Protein AF-A0A7J8SKY2-F1 (afdb_monomer_lite)

Radius of gyration: 28.36 Å; chains: 1; bounding box: 71×41×65 Å

Secondary structure (DSSP, 8-state):
-HHHHHHHHHHHHHHH-SSPPP-TTTTSPPPPP---TT-HHHHHHHHHHHTTPPPPPP-SHHHH--PPPPGGGTT-HHHHHHHHHHHHHHHHHHHHHHHHHHHHHHHHHHHHHHHHHHHHHHH-

Sequence (124 aa):
MVKEEVDRLVEEEMRKSIKKPADFLKDLPPLPSFNFQHHPMIGKEYERVRAGRPPVTLDFSSRYQVESPPMNKRNDETAWKQALQRAQRSLQHQVIRLENLELMLKYGPDVWRQSNQRLEGFLA

Structure (mmCIF, N/CA/C/O backbone):
data_AF-A0A7J8SKY2-F1
#
_entry.id   AF-A0A7J8SKY2-F1
#
loop_
_atom_site.group_PDB
_atom_site.id
_atom_site.type_symbol
_atom_site.label_atom_id
_atom_site.label_alt_id
_atom_site.label_comp_id
_atom_site.label_asym_id
_atom_site.label_entity_id
_atom_site.label_seq_id
_atom_site.pdbx_PDB_ins_code
_atom_site.Cartn_x
_atom_site.Cartn_y
_atom_site.Cartn_z
_atom_site.occupancy
_atom_site.B_iso_or_equiv
_atom_site.auth_seq_id
_atom_site.auth_comp_id
_atom_site.auth_asym_id
_atom_site.auth_atom_id
_atom_site.pdbx_PDB_model_num
ATOM 1 N N . MET A 1 1 ? -27.350 -22.052 20.702 1.00 67.12 1 MET A N 1
ATOM 2 C CA . MET A 1 1 ? -28.352 -22.572 21.653 1.00 67.12 1 MET A CA 1
ATOM 3 C C . MET A 1 1 ? -29.191 -21.474 22.309 1.00 67.12 1 MET A C 1
ATOM 5 O O . MET A 1 1 ? -30.341 -21.356 21.933 1.00 67.12 1 MET A O 1
ATOM 9 N N . VAL A 1 2 ? -28.672 -20.622 23.213 1.00 83.56 2 VAL A N 1
ATOM 10 C CA . VAL A 1 2 ? -29.520 -19.593 23.881 1.00 83.56 2 VAL A CA 1
ATOM 11 C C . VAL A 1 2 ? -30.046 -18.528 22.910 1.00 83.56 2 VAL A C 1
ATOM 13 O O . VAL A 1 2 ? -31.219 -18.187 22.958 1.00 83.56 2 VAL A O 1
ATOM 16 N N . LYS A 1 3 ? -29.200 -18.034 21.997 1.00 84.06 3 LYS A N 1
ATOM 17 C CA . LYS A 1 3 ? -29.597 -17.029 20.998 1.00 84.06 3 LYS A CA 1
ATOM 18 C C . LYS A 1 3 ? -30.719 -17.531 20.078 1.00 84.06 3 LYS A C 1
ATOM 20 O O . LYS A 1 3 ? -31.699 -16.834 19.891 1.00 84.06 3 LYS A O 1
ATOM 25 N N . GLU A 1 4 ? -30.595 -18.757 19.572 1.00 90.75 4 GLU A N 1
ATOM 26 C CA . GLU A 1 4 ? -31.596 -19.369 18.682 1.00 90.75 4 GLU A CA 1
ATOM 27 C C . GLU A 1 4 ? -32.943 -19.574 19.386 1.00 90.75 4 GLU A C 1
ATOM 29 O O . GLU A 1 4 ? -33.989 -19.343 18.790 1.00 90.75 4 GLU A O 1
ATOM 34 N N . GLU A 1 5 ? -32.926 -19.968 20.664 1.00 89.81 5 GLU A N 1
ATOM 35 C CA . GLU A 1 5 ? -34.142 -20.132 21.467 1.00 89.81 5 GLU A CA 1
ATOM 36 C C . GLU A 1 5 ? -34.841 -18.784 21.719 1.00 89.81 5 GLU A C 1
ATOM 38 O O . GLU A 1 5 ? -36.063 -18.684 21.613 1.00 89.81 5 GLU A O 1
ATOM 43 N N . VAL A 1 6 ? -34.063 -17.733 22.007 1.00 89.44 6 VAL A N 1
ATOM 44 C CA . VAL A 1 6 ? -34.568 -16.361 22.183 1.00 89.44 6 VAL A CA 1
ATOM 45 C C . VAL A 1 6 ? -35.137 -15.816 20.874 1.00 89.44 6 VAL A C 1
ATOM 47 O O . VAL A 1 6 ? -36.254 -15.302 20.876 1.00 89.44 6 VAL A O 1
ATOM 50 N N . ASP A 1 7 ? -34.425 -15.978 19.758 1.00 89.44 7 ASP A N 1
ATOM 51 C CA . ASP A 1 7 ? -34.873 -15.526 18.437 1.00 89.44 7 ASP A CA 1
ATOM 52 C C . ASP A 1 7 ? -36.193 -16.221 18.040 1.00 89.44 7 ASP A C 1
ATOM 54 O O . ASP A 1 7 ? -37.128 -15.560 17.582 1.00 89.44 7 ASP A O 1
ATOM 58 N N . ARG A 1 8 ? -36.333 -17.527 18.328 1.00 92.31 8 ARG A N 1
ATOM 59 C CA . ARG A 1 8 ? -37.578 -18.284 18.097 1.00 92.31 8 ARG A CA 1
ATOM 60 C C . ARG A 1 8 ? -38.757 -17.740 18.909 1.00 92.31 8 ARG A C 1
ATOM 62 O O . ARG A 1 8 ? -39.861 -17.607 18.382 1.00 92.31 8 ARG A O 1
ATOM 69 N N . LEU A 1 9 ? -38.546 -17.440 20.193 1.00 88.94 9 LEU A N 1
ATOM 70 C CA . LEU A 1 9 ? -39.590 -16.883 21.064 1.00 88.94 9 LEU A CA 1
ATOM 71 C C . LEU A 1 9 ? -40.016 -15.477 20.613 1.00 88.94 9 LEU A C 1
ATOM 73 O O . LEU A 1 9 ? -41.205 -15.157 20.645 1.00 88.94 9 LEU A O 1
ATOM 77 N N . VAL A 1 10 ? -39.066 -14.663 20.142 1.00 85.94 10 VAL A N 1
ATOM 78 C CA . VAL A 1 10 ? -39.33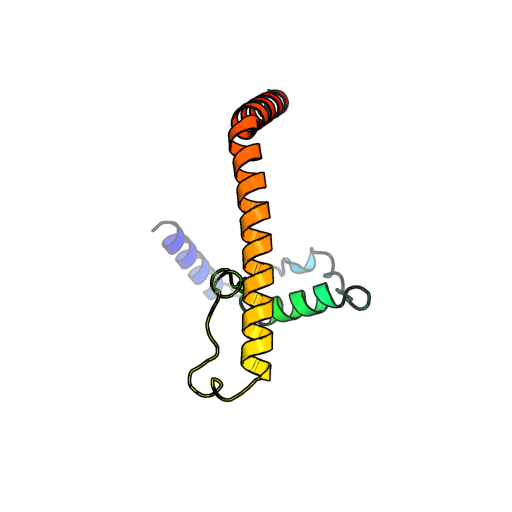9 -13.335 19.570 1.00 85.94 10 VAL A CA 1
ATOM 79 C C . VAL A 1 10 ? -40.166 -13.448 18.287 1.00 85.94 10 VAL A C 1
ATOM 81 O O . VAL A 1 10 ? -41.150 -12.723 18.142 1.00 85.94 10 VAL A O 1
ATOM 84 N N . GLU A 1 11 ? -39.835 -14.372 17.380 1.00 86.44 11 GLU A N 1
ATOM 85 C CA . GLU A 1 11 ? -40.610 -14.610 16.152 1.00 86.44 11 GLU A CA 1
ATOM 86 C C . GLU A 1 11 ? -42.044 -15.081 16.431 1.00 86.44 11 GLU A C 1
ATOM 88 O O . GLU A 1 11 ? -42.990 -14.629 15.775 1.00 86.44 11 GLU A O 1
ATOM 93 N N . GLU A 1 12 ? -42.240 -15.964 17.415 1.00 89.12 12 GLU A N 1
ATOM 94 C CA . GLU A 1 12 ? -43.579 -16.418 17.794 1.00 89.12 12 GLU A CA 1
ATOM 95 C C . GLU A 1 12 ? -44.456 -15.289 18.346 1.00 89.12 12 GLU A C 1
ATOM 97 O O . GLU A 1 12 ? -45.643 -15.232 18.006 1.00 89.12 12 GLU A O 1
ATOM 102 N N . GLU A 1 13 ? -43.890 -14.391 19.157 1.00 83.75 13 GLU A N 1
ATOM 103 C CA . GLU A 1 13 ? -44.583 -13.196 19.653 1.00 83.75 13 GLU A CA 1
ATOM 104 C C . GLU A 1 13 ? -44.869 -12.197 18.527 1.00 83.75 13 GLU A C 1
ATOM 106 O O . GLU A 1 13 ? -46.005 -11.741 18.371 1.00 83.75 13 GLU A O 1
ATOM 111 N N . MET A 1 14 ? -43.887 -11.935 17.658 1.00 80.38 14 MET A N 1
ATOM 112 C CA . MET A 1 14 ? -44.048 -11.083 16.475 1.00 80.38 14 MET A CA 1
ATOM 113 C C . MET A 1 14 ? -45.195 -11.558 15.571 1.00 80.38 14 MET A C 1
ATOM 115 O O . MET A 1 14 ? -45.957 -10.732 15.070 1.00 80.38 14 MET A O 1
ATOM 119 N N . ARG A 1 15 ? -45.364 -12.879 15.406 1.00 81.69 15 ARG A N 1
ATOM 120 C CA . ARG A 1 15 ? -46.440 -13.491 14.606 1.00 81.69 15 ARG A CA 1
ATOM 121 C C . ARG A 1 15 ? -47.821 -13.399 15.264 1.00 81.69 15 ARG A C 1
ATOM 123 O O . ARG A 1 15 ? -48.820 -13.305 14.555 1.00 81.69 15 ARG A O 1
ATOM 130 N N . LYS A 1 16 ? -47.895 -13.482 16.596 1.00 80.19 16 LYS A N 1
ATOM 131 C CA . LYS A 1 16 ? -49.161 -13.439 17.356 1.00 80.19 16 LYS A CA 1
ATOM 132 C C . LYS A 1 16 ? -49.642 -12.007 17.605 1.00 80.19 16 LYS A C 1
ATOM 134 O O . LYS A 1 16 ? -50.843 -11.781 17.757 1.00 80.19 16 LYS A O 1
ATOM 139 N N . SER A 1 17 ? -48.729 -11.040 17.654 1.00 72.50 17 SER A N 1
ATOM 140 C CA . SER A 1 17 ? -49.061 -9.649 17.947 1.00 72.50 17 SER A CA 1
ATOM 141 C C . SER A 1 17 ? -49.739 -8.945 16.758 1.00 72.50 17 SER A C 1
ATOM 143 O O . SER A 1 17 ? -49.237 -8.927 15.639 1.00 72.50 17 SER A O 1
ATOM 145 N N . ILE A 1 18 ? -50.892 -8.315 17.004 1.00 66.50 18 ILE A N 1
ATOM 146 C CA . ILE A 1 18 ? -51.595 -7.449 16.028 1.00 66.50 18 ILE A CA 1
ATOM 147 C C . ILE A 1 18 ? -50.988 -6.030 16.024 1.00 66.50 18 ILE A C 1
ATOM 149 O O . ILE A 1 18 ? -51.148 -5.253 15.080 1.00 66.50 18 ILE A O 1
ATOM 153 N N . LYS A 1 19 ? -50.270 -5.678 17.097 1.00 68.88 19 LYS A N 1
ATOM 154 C CA . LYS A 1 19 ? -49.596 -4.391 17.260 1.00 68.88 19 LYS A CA 1
ATOM 155 C C . LYS A 1 19 ? -48.271 -4.434 16.509 1.00 68.88 19 LYS A C 1
ATOM 157 O O . LYS A 1 19 ? -47.361 -5.149 16.911 1.00 68.88 19 LYS A O 1
ATOM 162 N N . LYS A 1 20 ? -48.143 -3.639 15.445 1.00 66.19 20 LYS A N 1
ATOM 163 C CA . LYS A 1 20 ? -46.833 -3.399 14.829 1.00 66.19 20 LYS A CA 1
ATOM 164 C C . LYS A 1 20 ? -45.891 -2.835 15.904 1.00 66.19 20 LYS A C 1
ATOM 166 O O . LYS A 1 20 ? -46.337 -1.953 16.646 1.00 66.19 20 LYS A O 1
ATOM 171 N N . PRO A 1 21 ? -44.637 -3.318 16.004 1.00 67.56 21 PRO A N 1
ATOM 172 C CA . PRO A 1 21 ? -43.643 -2.704 16.873 1.00 67.56 21 PRO A CA 1
ATOM 173 C C . PRO A 1 21 ? -43.614 -1.200 16.638 1.00 67.56 21 PRO A C 1
ATOM 175 O O . PRO A 1 21 ? -43.805 -0.749 15.503 1.00 67.56 21 PRO A O 1
ATOM 178 N N . ALA A 1 22 ? -43.411 -0.433 17.709 1.00 75.38 22 ALA A N 1
ATOM 179 C CA . ALA A 1 22 ? -43.201 0.997 17.579 1.00 75.38 22 ALA A CA 1
ATOM 180 C C . ALA A 1 22 ? -42.104 1.236 16.534 1.00 75.38 22 ALA A C 1
ATOM 182 O O . ALA A 1 22 ? -41.081 0.554 16.524 1.00 75.38 22 ALA A O 1
ATOM 183 N N . ASP A 1 23 ? -42.354 2.160 15.613 1.00 76.19 23 ASP A N 1
ATOM 18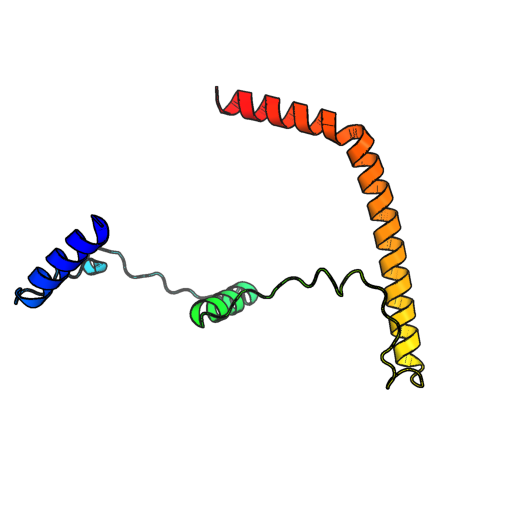4 C CA . ASP A 1 23 ? -41.358 2.546 14.627 1.00 76.19 23 ASP A CA 1
ATOM 185 C C . ASP A 1 23 ? -40.286 3.370 15.341 1.00 76.19 23 ASP A C 1
ATOM 187 O O . ASP A 1 23 ? -40.404 4.588 15.463 1.00 76.19 23 ASP A O 1
ATOM 191 N N . PHE A 1 24 ? -39.273 2.677 15.862 1.00 76.62 24 PHE A N 1
ATOM 192 C CA . PHE A 1 24 ? -38.166 3.262 16.619 1.00 76.62 24 PHE A CA 1
ATOM 193 C C . PHE A 1 24 ? -37.369 4.296 15.807 1.00 76.62 24 PHE A C 1
ATOM 195 O O . PHE A 1 24 ? -36.585 5.052 16.373 1.00 76.62 24 PHE A O 1
ATOM 202 N N . LEU A 1 25 ? -37.565 4.355 14.482 1.00 78.38 25 LEU A N 1
ATOM 203 C CA . LEU A 1 25 ? -36.940 5.357 13.623 1.00 78.38 25 LEU A CA 1
ATOM 204 C C . LEU A 1 25 ? -37.621 6.727 13.718 1.00 78.38 25 LEU A C 1
ATOM 206 O O . LEU A 1 25 ? -37.019 7.716 13.314 1.00 78.38 25 LEU A O 1
ATOM 210 N N . LYS A 1 26 ? -38.843 6.814 14.263 1.00 81.31 26 LYS A N 1
ATOM 211 C CA . LYS A 1 26 ? -39.563 8.090 14.439 1.00 81.31 26 LYS A CA 1
ATOM 212 C C . LYS A 1 26 ? -38.926 9.002 15.476 1.00 81.31 26 LYS A C 1
ATOM 214 O O . LYS A 1 26 ? -39.045 10.218 15.359 1.00 81.31 26 LYS A O 1
ATOM 219 N N . ASP A 1 27 ? -38.268 8.410 16.467 1.00 85.31 27 ASP A N 1
ATOM 220 C CA . ASP A 1 27 ? -37.589 9.142 17.537 1.00 85.31 27 ASP A CA 1
ATOM 221 C C . ASP A 1 27 ? -36.183 9.592 17.115 1.00 85.31 27 ASP A C 1
ATOM 223 O O . ASP A 1 27 ? -35.542 10.390 17.801 1.00 85.31 27 ASP A O 1
ATOM 227 N N . LEU A 1 28 ? -35.692 9.088 15.977 1.00 83.69 28 LEU A N 1
ATOM 228 C CA . LEU A 1 28 ? -34.410 9.479 15.421 1.00 83.69 28 LEU A CA 1
ATOM 229 C C . LEU A 1 28 ? -34.571 10.707 14.518 1.00 83.69 28 LEU A C 1
ATOM 231 O O . LEU A 1 28 ? -35.549 10.820 13.772 1.00 83.69 28 LEU A O 1
ATOM 235 N N . PRO A 1 29 ? -33.595 11.630 14.531 1.00 85.56 29 PRO A N 1
ATOM 236 C CA . PRO A 1 29 ? -33.574 12.710 13.562 1.00 85.56 29 PRO A CA 1
ATOM 237 C C . PRO A 1 29 ? -33.505 12.141 12.134 1.00 85.56 29 PRO A C 1
ATOM 239 O O . PRO A 1 29 ? -32.904 11.081 11.917 1.00 85.56 29 PRO A O 1
ATOM 242 N N . PRO A 1 30 ? -34.081 12.842 11.141 1.00 82.31 30 PRO A N 1
ATOM 243 C CA . PRO A 1 30 ? -33.993 12.422 9.752 1.00 82.31 30 PRO A CA 1
ATOM 244 C C . PRO A 1 30 ? -32.528 12.289 9.334 1.00 82.31 30 PRO A C 1
ATOM 246 O O . PRO A 1 30 ? -31.687 13.127 9.671 1.00 82.31 30 PRO A O 1
ATOM 249 N N . LEU A 1 31 ? -32.229 11.224 8.589 1.00 77.69 31 LEU A N 1
ATOM 250 C CA . LEU A 1 31 ? -30.884 10.975 8.085 1.00 77.69 31 LEU A CA 1
ATOM 251 C C . LEU A 1 31 ? -30.410 12.179 7.254 1.00 77.69 31 LEU A C 1
ATOM 253 O O . LEU A 1 31 ? -31.139 12.628 6.364 1.00 77.69 31 LEU A O 1
ATOM 257 N N . PRO A 1 32 ? -29.197 12.697 7.505 1.00 80.44 32 PRO A N 1
ATOM 258 C CA . PRO A 1 32 ? -28.655 13.786 6.711 1.00 80.44 32 PRO A CA 1
ATOM 259 C C . PRO A 1 32 ? -28.514 13.345 5.252 1.00 80.44 32 PRO A C 1
ATOM 261 O O . PRO A 1 32 ? -28.049 12.243 4.954 1.00 80.44 32 PRO A O 1
ATOM 264 N N . SER A 1 33 ? -28.903 14.216 4.320 1.00 78.81 33 SER A N 1
ATOM 265 C CA . SER A 1 33 ? -28.689 13.962 2.899 1.00 78.81 33 SER A CA 1
ATOM 266 C C . SER A 1 33 ? -27.194 14.030 2.594 1.00 78.81 33 SER A C 1
ATOM 268 O O . SER A 1 33 ? -26.574 15.090 2.723 1.00 78.81 33 SER A O 1
ATOM 270 N N . PHE A 1 34 ? -26.607 12.919 2.163 1.00 78.19 34 PHE A N 1
ATOM 271 C CA . PHE A 1 34 ? -25.206 12.888 1.763 1.00 78.19 34 PHE A CA 1
ATOM 272 C C . PHE A 1 34 ? -25.052 13.437 0.340 1.00 78.19 34 PHE A C 1
ATOM 274 O O . PHE A 1 34 ? -25.415 12.779 -0.633 1.00 78.19 34 PHE A O 1
ATOM 281 N N . ASN A 1 35 ? -24.509 14.651 0.213 1.00 82.38 35 ASN A N 1
ATOM 282 C CA . ASN A 1 35 ? -24.096 15.218 -1.069 1.00 82.38 35 ASN A CA 1
ATOM 283 C C . ASN A 1 35 ? -22.568 15.138 -1.198 1.00 82.38 35 ASN A C 1
ATOM 285 O O . ASN A 1 35 ? -21.836 15.810 -0.474 1.00 82.38 35 ASN A O 1
ATOM 289 N N . PHE A 1 36 ? -22.085 14.338 -2.148 1.00 88.25 36 PHE A N 1
ATOM 290 C CA . PHE A 1 36 ? -20.654 14.159 -2.409 1.00 88.25 36 PHE A CA 1
ATOM 291 C C . PHE A 1 36 ? -20.141 14.970 -3.610 1.00 88.25 36 PHE A C 1
ATOM 293 O O . PHE A 1 36 ? -19.074 14.659 -4.133 1.00 88.25 36 PHE A O 1
ATOM 300 N N . GLN A 1 37 ? -20.854 16.016 -4.051 1.00 86.69 37 GLN A N 1
ATOM 301 C CA . GLN A 1 37 ? -20.452 16.860 -5.192 1.00 86.69 37 GLN A CA 1
ATOM 302 C C . GLN A 1 37 ? -19.006 17.377 -5.091 1.00 86.69 37 GLN A C 1
ATOM 304 O O . GLN A 1 37 ? -18.273 17.340 -6.075 1.00 86.69 37 GLN A O 1
ATOM 309 N N . HIS A 1 38 ? -18.565 17.795 -3.900 1.00 90.12 38 HIS A N 1
ATOM 310 C CA . HIS A 1 38 ? -17.195 18.278 -3.673 1.00 90.12 38 HIS A CA 1
ATOM 311 C C . HIS A 1 38 ? -16.171 17.159 -3.417 1.00 90.12 38 HIS A C 1
ATOM 313 O O . HIS A 1 38 ? -14.973 17.421 -3.360 1.00 90.12 38 HIS A O 1
ATOM 319 N N . HIS A 1 39 ? -16.623 15.912 -3.272 1.00 89.81 39 HIS A N 1
ATOM 320 C CA . HIS A 1 39 ? -15.791 14.767 -2.902 1.00 89.81 39 HIS A CA 1
ATOM 321 C C . HIS A 1 39 ? -16.110 13.554 -3.792 1.00 89.81 39 HIS A C 1
ATOM 323 O O . HIS A 1 39 ? -16.615 12.536 -3.307 1.00 89.81 39 HIS A O 1
ATOM 329 N N . PRO A 1 40 ? -15.794 13.621 -5.099 1.00 90.75 40 PRO A N 1
ATOM 330 C CA . PRO A 1 40 ? -16.186 12.600 -6.074 1.00 90.75 40 PRO A CA 1
ATOM 331 C C . PRO A 1 40 ? -15.630 11.206 -5.750 1.00 90.75 40 PRO A C 1
ATOM 333 O O . PRO A 1 40 ? -16.275 10.197 -6.033 1.00 90.75 40 PRO A O 1
ATOM 336 N N . MET A 1 41 ? -14.460 11.135 -5.107 1.00 91.19 41 MET A N 1
ATOM 337 C CA . MET A 1 41 ? -13.867 9.871 -4.659 1.00 91.19 41 MET A CA 1
ATOM 338 C C . MET A 1 41 ? -14.709 9.201 -3.565 1.00 91.19 41 MET A C 1
ATOM 340 O O . MET A 1 41 ? -14.951 8.000 -3.638 1.00 91.19 41 MET A O 1
ATOM 344 N N . ILE A 1 42 ? -15.217 9.979 -2.602 1.00 92.12 42 ILE A N 1
ATOM 345 C CA . ILE A 1 42 ? -16.087 9.479 -1.528 1.00 92.12 42 ILE A CA 1
ATOM 346 C C . ILE A 1 42 ? -17.457 9.095 -2.092 1.00 92.12 42 ILE A C 1
ATOM 348 O O . ILE A 1 42 ? -17.996 8.056 -1.731 1.00 92.12 42 ILE A O 1
ATOM 352 N N . GLY A 1 43 ? -17.997 9.875 -3.034 1.00 92.56 43 GLY A N 1
ATOM 353 C CA . GLY A 1 43 ? -19.247 9.518 -3.710 1.00 92.56 43 GLY A CA 1
ATOM 354 C C . GLY A 1 43 ? -19.149 8.174 -4.436 1.00 92.56 43 GLY A C 1
ATOM 355 O O . GLY A 1 43 ? -20.013 7.315 -4.284 1.00 92.56 43 GLY A O 1
ATOM 356 N N . LYS A 1 44 ? -18.052 7.942 -5.164 1.00 91.00 44 LYS A N 1
ATOM 357 C CA . LYS A 1 44 ? -17.800 6.664 -5.847 1.00 91.00 44 LYS A CA 1
ATOM 358 C C . LYS A 1 44 ? -17.648 5.494 -4.868 1.00 91.00 44 LYS A C 1
ATOM 360 O O . LYS A 1 44 ? -18.132 4.396 -5.142 1.00 91.00 44 LYS A O 1
ATOM 365 N N . GLU A 1 45 ? -16.982 5.730 -3.741 1.00 92.00 45 GLU A N 1
ATOM 366 C CA . GLU A 1 45 ? -16.836 4.770 -2.644 1.00 92.00 45 GLU A CA 1
ATOM 367 C C . GLU A 1 45 ? -18.193 4.382 -2.050 1.00 92.00 45 GLU A C 1
ATOM 369 O O . GLU A 1 45 ? -18.515 3.198 -1.938 1.00 92.00 45 GLU A O 1
ATOM 374 N N . TYR A 1 46 ? -19.002 5.392 -1.726 1.00 91.44 46 TYR A N 1
ATOM 375 C CA . TYR A 1 46 ? -20.342 5.247 -1.174 1.00 91.44 46 TYR A CA 1
ATOM 376 C C . TYR A 1 46 ? -21.231 4.413 -2.097 1.00 91.44 46 TYR A C 1
ATOM 378 O O . TYR A 1 46 ? -21.860 3.455 -1.652 1.00 91.44 46 TYR A O 1
ATOM 386 N N . GLU A 1 47 ? -21.214 4.707 -3.398 1.00 92.31 47 GLU A N 1
ATOM 387 C CA . GLU A 1 47 ? -21.955 3.939 -4.400 1.00 92.31 47 GLU A CA 1
ATOM 388 C C . GLU A 1 47 ? -21.515 2.477 -4.478 1.00 92.31 47 GLU A C 1
ATOM 390 O O . GLU A 1 47 ? -22.347 1.573 -4.585 1.00 92.31 47 GLU A O 1
ATOM 395 N N . ARG A 1 48 ? -20.209 2.211 -4.376 1.00 94.12 48 ARG A N 1
ATOM 396 C CA . ARG A 1 48 ? -19.700 0.838 -4.359 1.00 94.12 48 ARG A CA 1
ATOM 397 C C . ARG A 1 48 ? -20.201 0.075 -3.129 1.00 94.12 48 ARG A C 1
ATOM 399 O O . ARG A 1 48 ? -20.659 -1.058 -3.279 1.00 94.12 48 ARG A O 1
ATOM 406 N N . VAL A 1 49 ? -20.110 0.680 -1.942 1.00 93.00 49 VAL A N 1
ATOM 407 C CA . VAL A 1 49 ? -20.573 0.071 -0.683 1.00 93.00 49 VAL A CA 1
ATOM 408 C C . VAL A 1 49 ? -22.080 -0.160 -0.721 1.00 93.00 49 VAL A C 1
ATOM 410 O O . VAL A 1 49 ? -22.531 -1.256 -0.400 1.00 93.00 49 VAL A O 1
ATOM 413 N N . ARG A 1 50 ? -22.854 0.825 -1.192 1.00 90.44 50 ARG A N 1
ATOM 414 C CA . ARG A 1 50 ? -24.308 0.716 -1.374 1.00 90.44 50 ARG A CA 1
ATOM 415 C C . ARG A 1 50 ? -24.690 -0.429 -2.313 1.00 90.44 50 ARG A C 1
ATOM 417 O O . ARG A 1 50 ? -25.675 -1.114 -2.073 1.00 90.44 50 ARG A O 1
ATOM 424 N N . ALA A 1 51 ? -23.895 -0.660 -3.355 1.00 94.25 51 ALA A N 1
ATOM 425 C CA . ALA A 1 51 ? -24.065 -1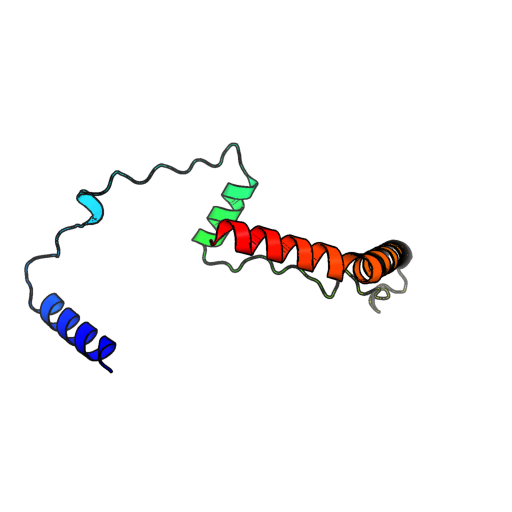.779 -4.277 1.00 94.25 51 ALA A CA 1
ATOM 426 C C . ALA A 1 51 ? -23.540 -3.126 -3.733 1.00 94.25 51 ALA A C 1
ATOM 428 O O . ALA A 1 51 ? -23.507 -4.100 -4.483 1.00 94.25 51 ALA A O 1
ATOM 429 N N . GLY A 1 52 ? -23.070 -3.187 -2.480 1.00 92.94 52 GLY A N 1
ATOM 430 C CA . GLY A 1 52 ? -22.528 -4.401 -1.861 1.00 92.94 52 GLY A CA 1
ATOM 431 C C . GLY A 1 52 ? -21.261 -4.934 -2.536 1.00 92.94 52 GLY A C 1
ATOM 432 O O . GLY A 1 52 ? -20.914 -6.101 -2.370 1.00 92.94 52 GLY A O 1
ATOM 433 N N . ARG A 1 53 ? -20.573 -4.112 -3.339 1.00 92.88 53 ARG A N 1
ATOM 434 C CA . ARG A 1 53 ? -19.386 -4.555 -4.075 1.00 92.88 53 ARG A CA 1
ATOM 435 C C . ARG A 1 53 ? -18.170 -4.572 -3.143 1.00 92.88 53 ARG A C 1
ATOM 437 O O . ARG A 1 53 ? -17.956 -3.596 -2.413 1.00 92.88 53 ARG A O 1
ATOM 444 N N . PRO A 1 54 ? -17.340 -5.628 -3.198 1.00 88.94 54 PRO A N 1
ATOM 445 C CA . PRO A 1 54 ? -16.150 -5.717 -2.366 1.00 88.94 54 PRO A CA 1
ATOM 446 C C . PRO A 1 54 ? -15.170 -4.575 -2.685 1.00 88.94 54 PRO A C 1
ATOM 448 O O . PRO A 1 54 ? -15.166 -4.059 -3.811 1.00 88.94 54 PRO A O 1
ATOM 451 N N . PRO A 1 55 ? -14.332 -4.165 -1.717 1.00 88.44 55 PRO A N 1
ATOM 452 C CA . PRO A 1 55 ? -13.263 -3.207 -1.964 1.00 88.44 55 PRO A CA 1
ATOM 453 C C . PRO A 1 55 ? -12.338 -3.688 -3.083 1.00 88.44 55 PRO A C 1
ATOM 455 O O . PRO A 1 55 ? -12.131 -4.889 -3.265 1.00 88.44 55 PRO A O 1
ATOM 458 N N . VAL A 1 56 ? -11.745 -2.745 -3.817 1.00 83.50 56 VAL A N 1
ATOM 459 C CA . VAL A 1 56 ? -10.707 -3.085 -4.794 1.00 83.50 56 VAL A CA 1
ATOM 460 C C . VAL A 1 56 ? -9.518 -3.654 -4.031 1.00 83.50 56 VAL A C 1
ATOM 462 O O . VAL A 1 56 ? -8.913 -2.966 -3.208 1.00 83.50 56 VAL A O 1
ATOM 465 N N . THR A 1 57 ? -9.185 -4.912 -4.298 1.00 81.94 57 THR A N 1
ATOM 466 C CA . THR A 1 57 ? -8.009 -5.547 -3.714 1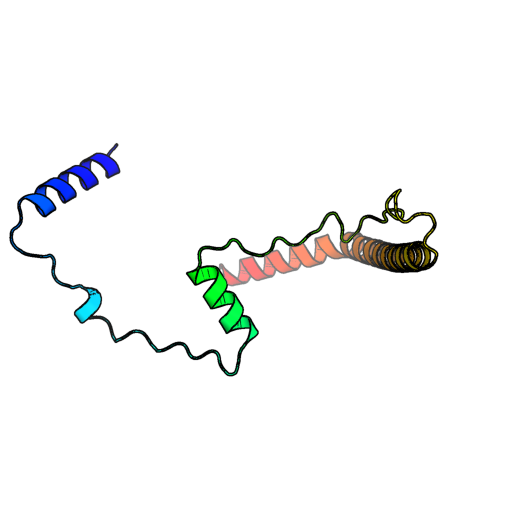.00 81.94 57 THR A CA 1
ATOM 467 C C . THR A 1 57 ? -6.758 -4.877 -4.261 1.00 81.94 57 THR A C 1
ATOM 469 O O . THR A 1 57 ? -6.595 -4.739 -5.476 1.00 81.94 57 THR A O 1
ATOM 472 N N . LEU A 1 58 ? -5.863 -4.464 -3.368 1.00 77.12 58 LEU A N 1
ATOM 473 C CA . LEU A 1 58 ? -4.542 -4.007 -3.770 1.00 77.12 58 LEU A CA 1
ATOM 474 C C . LEU A 1 58 ? -3.769 -5.206 -4.321 1.00 77.12 58 LEU A C 1
ATOM 476 O O . LEU A 1 58 ? -3.542 -6.187 -3.617 1.00 77.12 58 LEU A O 1
ATOM 480 N N . ASP A 1 59 ? -3.380 -5.127 -5.589 1.00 74.44 59 ASP A N 1
ATOM 481 C CA . ASP A 1 59 ? -2.544 -6.151 -6.196 1.00 74.44 59 ASP A CA 1
ATOM 482 C C . ASP A 1 59 ? -1.094 -5.963 -5.741 1.00 74.44 59 ASP A C 1
ATOM 484 O O . ASP A 1 59 ? -0.361 -5.098 -6.232 1.00 74.44 59 ASP A O 1
ATOM 488 N N . PHE A 1 60 ? -0.705 -6.754 -4.746 1.00 68.00 60 PHE A N 1
ATOM 489 C CA . PHE A 1 60 ? 0.667 -6.806 -4.254 1.00 68.00 60 PHE A CA 1
ATOM 490 C C . PHE A 1 60 ? 1.545 -7.734 -5.098 1.00 68.00 60 PHE A C 1
ATOM 492 O O . PHE A 1 60 ? 2.761 -7.573 -5.110 1.00 68.00 60 PHE A O 1
ATOM 499 N N . SER A 1 61 ? 0.954 -8.684 -5.821 1.00 67.12 61 SER A N 1
ATOM 500 C CA . SER A 1 61 ? 1.690 -9.660 -6.622 1.00 67.12 61 SER A CA 1
ATOM 501 C C . SER A 1 61 ? 2.208 -9.073 -7.932 1.00 67.12 61 SER A C 1
ATOM 503 O O . SER A 1 61 ? 3.407 -9.144 -8.188 1.00 67.12 61 SER A O 1
ATOM 505 N N . SER A 1 62 ? 1.358 -8.424 -8.731 1.00 67.06 62 SER A N 1
ATOM 506 C CA . SER A 1 62 ? 1.768 -7.897 -10.041 1.00 67.06 62 SER A CA 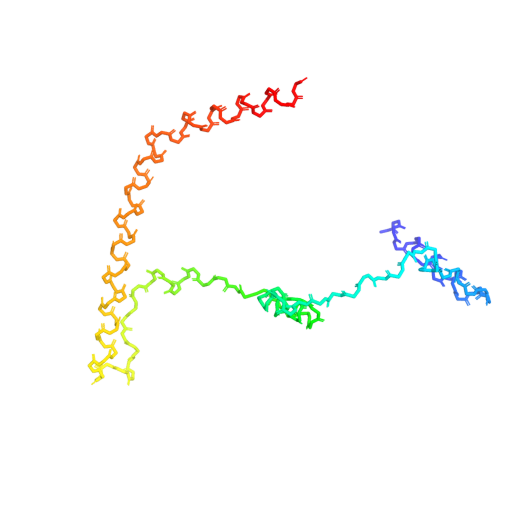1
ATOM 507 C C . SER A 1 62 ? 2.555 -6.591 -9.945 1.00 67.06 62 SER A C 1
ATOM 509 O O . SER A 1 62 ? 3.304 -6.243 -10.855 1.00 67.06 62 SER A O 1
ATOM 511 N N . ARG A 1 63 ? 2.418 -5.857 -8.832 1.00 66.00 63 ARG A N 1
ATOM 512 C CA . ARG A 1 63 ? 3.091 -4.565 -8.641 1.00 66.00 63 ARG A CA 1
ATOM 513 C C . ARG A 1 63 ? 4.611 -4.705 -8.547 1.00 66.00 63 ARG A C 1
ATOM 515 O O . ARG A 1 63 ? 5.323 -3.802 -8.980 1.00 66.00 63 ARG A O 1
ATOM 522 N N . TYR A 1 64 ? 5.094 -5.806 -7.974 1.00 67.88 64 TYR A N 1
ATOM 523 C CA . TYR A 1 64 ? 6.522 -6.019 -7.713 1.00 67.88 64 TYR A CA 1
ATOM 524 C C . TYR A 1 64 ? 7.146 -7.123 -8.570 1.00 67.88 64 TYR A C 1
ATOM 526 O O . TYR A 1 64 ? 8.373 -7.206 -8.646 1.00 67.88 64 TYR A O 1
ATOM 534 N N . GLN A 1 65 ? 6.337 -7.948 -9.238 1.00 72.50 65 GLN A N 1
ATOM 535 C CA . GLN A 1 65 ? 6.851 -8.951 -10.163 1.00 72.50 65 GLN A CA 1
ATOM 536 C C . GLN A 1 65 ? 7.281 -8.300 -11.480 1.00 72.50 65 GLN A C 1
ATOM 538 O O . GLN A 1 65 ? 6.518 -7.608 -12.154 1.00 72.50 65 GLN A O 1
ATOM 543 N N . VAL A 1 66 ? 8.544 -8.521 -11.843 1.00 77.75 66 VAL A N 1
ATOM 544 C CA . VAL A 1 66 ? 9.067 -8.161 -13.160 1.00 77.75 66 VAL A CA 1
ATOM 545 C C . VAL A 1 66 ? 8.742 -9.307 -14.105 1.00 77.75 66 VAL A C 1
ATOM 547 O O . VAL A 1 66 ? 9.473 -10.291 -14.183 1.00 77.75 66 VAL A O 1
ATOM 550 N N . GLU A 1 67 ? 7.621 -9.191 -14.804 1.00 80.81 67 GLU A N 1
ATOM 551 C CA . GLU A 1 67 ? 7.230 -10.174 -15.808 1.00 80.81 67 GLU A CA 1
ATOM 552 C C . GLU A 1 67 ? 7.761 -9.795 -17.191 1.00 80.81 67 GLU A C 1
ATOM 554 O O . GLU A 1 67 ? 7.765 -8.628 -17.599 1.00 80.81 67 GLU A O 1
ATOM 559 N N . SER A 1 68 ? 8.190 -10.812 -17.937 1.00 82.25 68 SER A N 1
ATOM 560 C CA . SER A 1 68 ? 8.462 -10.654 -19.365 1.00 82.25 68 SER A CA 1
ATOM 561 C C . SER A 1 68 ? 7.161 -10.372 -20.123 1.00 82.25 68 SER A C 1
ATOM 563 O O . SER A 1 68 ? 6.097 -10.820 -19.689 1.00 82.25 68 SER A O 1
ATOM 565 N N . PRO A 1 69 ? 7.216 -9.697 -21.286 1.00 87.06 69 PRO A N 1
ATOM 566 C CA . PRO A 1 69 ? 6.044 -9.541 -22.131 1.00 87.06 69 PRO A CA 1
ATOM 567 C C . PRO A 1 69 ? 5.361 -10.893 -22.409 1.00 87.06 69 PRO A C 1
ATOM 569 O O . PRO A 1 69 ? 6.057 -11.895 -22.643 1.00 87.06 69 PRO A O 1
ATOM 572 N N . PRO A 1 70 ? 4.014 -10.931 -22.417 1.00 86.44 70 PRO A N 1
ATOM 573 C CA . PRO A 1 70 ? 3.248 -12.122 -22.770 1.00 86.44 70 PRO A CA 1
ATOM 574 C C . PRO A 1 70 ? 3.720 -12.730 -24.094 1.00 86.44 70 PRO A C 1
ATOM 576 O O . PRO A 1 70 ? 4.120 -11.997 -24.998 1.00 86.44 70 PRO A O 1
ATOM 579 N N . MET A 1 71 ? 3.649 -14.060 -24.237 1.00 85.44 71 MET A N 1
ATOM 580 C CA . MET A 1 71 ? 4.142 -14.781 -25.428 1.00 85.44 71 MET A CA 1
ATOM 581 C C . MET A 1 71 ? 3.642 -14.174 -26.748 1.00 85.44 71 MET A C 1
ATOM 583 O O . MET A 1 71 ? 4.416 -14.004 -27.686 1.00 85.44 71 MET A O 1
ATOM 587 N N . ASN A 1 72 ? 2.368 -13.782 -26.794 1.00 90.19 72 ASN A N 1
ATOM 588 C CA . ASN A 1 72 ? 1.710 -13.167 -27.949 1.00 90.19 72 ASN A CA 1
ATOM 589 C C . ASN A 1 72 ? 2.142 -11.716 -28.241 1.00 90.19 72 ASN A C 1
ATOM 591 O O . ASN A 1 72 ? 1.762 -11.171 -29.271 1.00 90.19 72 ASN A O 1
ATOM 595 N N . LYS A 1 73 ? 2.922 -11.086 -27.358 1.00 88.69 73 LYS A N 1
ATOM 596 C CA . LYS A 1 73 ? 3.440 -9.715 -27.495 1.00 88.69 73 LYS A CA 1
ATOM 597 C C . LYS A 1 73 ? 4.966 -9.646 -27.548 1.00 88.69 73 LYS A C 1
ATOM 599 O O . LYS A 1 73 ? 5.533 -8.563 -27.492 1.00 88.69 73 LYS A O 1
ATOM 604 N N . ARG A 1 74 ? 5.665 -10.775 -27.682 1.00 86.69 74 ARG A N 1
ATOM 605 C CA . ARG A 1 74 ? 7.138 -10.780 -27.748 1.00 86.69 74 ARG A CA 1
ATOM 606 C C . ARG A 1 74 ? 7.711 -10.211 -29.045 1.00 86.69 74 ARG A C 1
ATOM 608 O O . ARG A 1 74 ? 8.871 -9.826 -29.053 1.00 86.69 74 ARG A O 1
ATOM 615 N N . ASN A 1 75 ? 6.916 -10.113 -30.105 1.00 91.19 75 ASN A N 1
ATOM 616 C CA . ASN A 1 75 ? 7.329 -9.439 -31.339 1.00 91.19 75 ASN A CA 1
ATOM 617 C C . ASN A 1 75 ? 7.030 -7.927 -31.313 1.00 91.19 75 ASN A C 1
ATOM 619 O O . ASN A 1 75 ? 7.354 -7.227 -32.265 1.00 91.19 75 ASN A O 1
ATOM 623 N N . ASP A 1 76 ? 6.402 -7.421 -30.246 1.00 93.88 76 ASP A N 1
ATOM 624 C CA . ASP A 1 76 ? 6.063 -6.008 -30.085 1.00 93.88 76 ASP A CA 1
ATOM 625 C C . ASP A 1 76 ? 7.168 -5.284 -29.303 1.00 93.88 76 ASP A C 1
ATOM 627 O O . ASP A 1 76 ? 7.358 -5.484 -28.100 1.00 93.88 76 ASP A O 1
ATOM 631 N N . GLU A 1 77 ? 7.899 -4.408 -29.991 1.00 94.56 77 GLU A N 1
ATOM 632 C CA . GLU A 1 77 ? 8.961 -3.590 -29.400 1.00 94.56 77 GLU A CA 1
ATOM 633 C C . GLU A 1 77 ? 8.444 -2.709 -28.249 1.00 94.56 77 GLU A C 1
ATOM 635 O O . GLU A 1 77 ? 9.131 -2.504 -27.243 1.00 94.56 77 GLU A O 1
ATOM 640 N N . THR A 1 78 ? 7.212 -2.203 -28.357 1.00 94.06 78 THR A N 1
ATOM 641 C CA . THR A 1 78 ? 6.631 -1.332 -27.330 1.00 94.06 78 THR A CA 1
ATOM 642 C C . THR A 1 78 ? 6.365 -2.100 -26.038 1.00 94.06 78 THR A C 1
ATOM 644 O O . THR A 1 78 ? 6.615 -1.576 -24.948 1.00 94.06 78 THR A O 1
ATOM 647 N N . ALA A 1 79 ? 5.958 -3.369 -26.144 1.00 91.12 79 ALA A N 1
ATOM 648 C CA . ALA A 1 79 ? 5.769 -4.250 -24.999 1.00 91.12 79 ALA A CA 1
ATOM 649 C C . ALA A 1 79 ? 7.092 -4.504 -24.258 1.00 91.12 79 ALA A C 1
ATOM 651 O O . ALA A 1 79 ? 7.128 -4.458 -23.025 1.00 91.12 79 ALA A O 1
ATOM 652 N N . TRP A 1 80 ? 8.198 -4.682 -24.987 1.00 92.81 80 TRP A N 1
ATOM 653 C CA . TRP A 1 80 ? 9.533 -4.817 -24.394 1.00 92.81 80 TRP A CA 1
ATOM 654 C C . TRP A 1 80 ? 10.016 -3.540 -23.713 1.00 92.81 80 TRP A C 1
ATOM 656 O O . TRP A 1 80 ? 10.512 -3.600 -22.587 1.00 92.81 80 TRP A O 1
ATOM 666 N N . LYS A 1 81 ? 9.818 -2.373 -24.339 1.00 93.56 81 LYS A N 1
ATOM 667 C CA . LYS A 1 81 ? 10.142 -1.075 -23.724 1.00 93.56 81 LYS A CA 1
ATOM 668 C C . LYS A 1 81 ? 9.391 -0.872 -22.407 1.00 93.56 81 LYS A C 1
ATOM 670 O O . LYS A 1 81 ? 9.984 -0.443 -21.417 1.00 93.56 81 LYS A O 1
ATOM 675 N N . GLN A 1 82 ? 8.106 -1.221 -22.363 1.00 89.94 82 GLN A N 1
ATOM 676 C CA . GLN A 1 82 ? 7.308 -1.143 -21.137 1.00 89.94 82 GLN A CA 1
ATOM 677 C C . GLN A 1 82 ? 7.793 -2.122 -20.060 1.00 89.94 82 GLN A C 1
ATOM 679 O O . GLN A 1 82 ? 7.896 -1.734 -18.895 1.00 89.94 82 GLN A O 1
ATOM 684 N N . ALA A 1 83 ? 8.118 -3.365 -20.427 1.00 89.12 83 ALA A N 1
ATOM 685 C CA . ALA A 1 83 ? 8.659 -4.349 -19.490 1.00 89.12 83 ALA A CA 1
ATOM 686 C C . ALA A 1 83 ? 10.005 -3.895 -18.900 1.00 89.12 83 ALA A C 1
ATOM 688 O O . ALA A 1 83 ? 10.195 -3.964 -17.686 1.00 89.12 83 ALA A O 1
ATOM 689 N N . LEU A 1 84 ? 10.895 -3.333 -19.725 1.00 91.44 84 LEU A N 1
ATOM 690 C CA . LEU A 1 84 ? 12.170 -2.774 -19.272 1.00 91.44 84 LEU A CA 1
ATOM 691 C C . LEU A 1 84 ? 11.969 -1.618 -18.285 1.00 91.44 84 LEU A C 1
ATOM 693 O O . LEU A 1 84 ? 12.588 -1.599 -17.222 1.00 91.44 84 LEU A O 1
ATOM 697 N N . GLN A 1 85 ? 11.067 -0.680 -18.588 1.00 90.69 85 GLN A N 1
ATOM 698 C CA . GLN A 1 85 ? 10.761 0.422 -17.671 1.00 90.69 85 GLN A CA 1
ATOM 699 C C . GLN A 1 85 ? 10.205 -0.078 -16.332 1.00 90.69 85 GLN A C 1
ATOM 701 O O . GLN A 1 85 ? 10.557 0.456 -15.280 1.00 90.69 85 GLN A O 1
ATOM 706 N N . ARG A 1 86 ? 9.346 -1.106 -16.342 1.00 87.62 86 ARG A N 1
ATOM 707 C CA . ARG A 1 86 ? 8.845 -1.733 -15.107 1.00 87.62 86 ARG A CA 1
ATOM 708 C C . ARG A 1 86 ? 9.973 -2.394 -14.319 1.00 87.62 86 ARG A C 1
ATOM 710 O O . ARG A 1 86 ? 10.048 -2.189 -13.111 1.00 87.62 86 ARG A O 1
ATOM 717 N N . ALA A 1 87 ? 10.869 -3.113 -14.994 1.00 88.69 87 ALA A N 1
ATOM 718 C CA . ALA A 1 87 ? 12.033 -3.742 -14.374 1.00 88.69 87 ALA A CA 1
ATOM 719 C C . ALA A 1 87 ? 12.940 -2.711 -13.687 1.00 88.69 87 ALA A C 1
ATOM 721 O O . ALA A 1 87 ? 13.303 -2.884 -12.526 1.00 88.69 87 ALA A O 1
ATOM 722 N N . GLN A 1 88 ? 13.234 -1.598 -14.367 1.00 91.69 88 GLN A N 1
ATOM 723 C CA . GLN A 1 88 ? 14.031 -0.501 -13.812 1.00 91.69 88 GLN A CA 1
ATOM 724 C C . GLN A 1 88 ? 13.382 0.107 -12.564 1.00 91.69 88 GLN A C 1
ATOM 726 O O . GLN A 1 88 ? 14.051 0.277 -11.548 1.00 91.69 88 GLN A O 1
ATOM 731 N N . ARG A 1 89 ? 12.073 0.391 -12.603 1.00 88.56 89 ARG A N 1
ATOM 732 C CA . ARG A 1 89 ? 11.340 0.902 -11.430 1.00 88.56 89 ARG A CA 1
ATOM 733 C C . ARG A 1 89 ? 11.357 -0.096 -10.275 1.00 88.56 89 ARG A C 1
ATOM 735 O O . ARG A 1 89 ? 11.570 0.306 -9.136 1.00 88.56 89 ARG A O 1
ATOM 742 N N . SER A 1 90 ? 11.159 -1.383 -10.564 1.00 87.69 90 SER A N 1
ATOM 743 C CA . SER A 1 90 ? 11.197 -2.441 -9.550 1.00 87.69 90 SER A CA 1
ATOM 744 C C . SER A 1 90 ? 12.574 -2.530 -8.889 1.00 87.69 90 SER A C 1
ATOM 746 O O . SER A 1 90 ? 12.660 -2.566 -7.664 1.00 87.69 90 SER A O 1
ATOM 748 N N . LEU A 1 91 ? 13.656 -2.445 -9.670 1.00 90.56 91 LEU A N 1
ATOM 749 C CA . LEU A 1 91 ? 15.019 -2.411 -9.139 1.00 90.56 91 LEU A CA 1
ATOM 750 C C . LEU A 1 91 ? 15.222 -1.240 -8.169 1.00 90.56 91 LEU A C 1
ATOM 752 O O . LEU A 1 91 ? 15.687 -1.454 -7.054 1.00 90.56 91 LEU A O 1
ATOM 756 N N . GLN A 1 92 ? 14.825 -0.026 -8.557 1.00 92.19 92 GLN A N 1
ATOM 757 C CA . GLN A 1 92 ? 14.945 1.152 -7.688 1.00 92.19 92 GLN A CA 1
ATOM 758 C C . GLN A 1 92 ? 14.137 0.994 -6.393 1.00 92.19 92 GLN A C 1
ATOM 760 O O . GLN A 1 92 ? 14.633 1.283 -5.307 1.00 92.19 92 GLN A O 1
ATOM 765 N N . HIS A 1 93 ? 12.915 0.462 -6.484 1.00 90.25 93 HIS A N 1
ATOM 766 C CA . HIS A 1 93 ? 12.118 0.141 -5.300 1.00 90.25 93 HIS A CA 1
ATOM 767 C C . HIS A 1 93 ? 12.812 -0.862 -4.374 1.00 90.25 93 HIS A C 1
ATOM 769 O O . HIS A 1 93 ? 12.743 -0.702 -3.158 1.00 90.25 93 HIS A O 1
ATOM 775 N N . GLN A 1 94 ? 13.470 -1.885 -4.924 1.00 89.62 94 GLN A N 1
ATOM 776 C CA . GLN A 1 94 ? 14.173 -2.891 -4.128 1.00 89.62 94 GLN A CA 1
ATOM 777 C C . GLN A 1 94 ? 15.415 -2.314 -3.443 1.00 89.62 94 GLN A C 1
ATOM 779 O O . GLN A 1 94 ? 15.659 -2.656 -2.291 1.00 89.62 94 GLN A O 1
ATOM 784 N N . VAL A 1 95 ? 16.139 -1.397 -4.093 1.00 95.19 95 VAL A N 1
ATOM 785 C CA . VAL A 1 95 ? 17.256 -0.664 -3.468 1.00 95.19 95 VAL A CA 1
ATOM 786 C C . VAL A 1 95 ? 16.765 0.127 -2.255 1.00 95.19 95 VAL A C 1
ATOM 788 O O . VAL A 1 95 ? 17.235 -0.103 -1.146 1.00 95.19 95 VAL A O 1
ATOM 791 N N . ILE A 1 96 ? 15.730 0.955 -2.427 1.00 95.50 96 ILE A N 1
ATOM 792 C CA . ILE A 1 96 ? 15.144 1.740 -1.325 1.00 95.50 96 ILE A CA 1
ATOM 793 C C . ILE A 1 96 ? 14.607 0.824 -0.217 1.00 95.50 96 ILE A C 1
ATOM 795 O O . ILE A 1 96 ? 14.703 1.126 0.971 1.00 95.50 96 ILE A O 1
ATOM 799 N N . ARG A 1 97 ? 14.014 -0.317 -0.585 1.00 93.69 97 ARG A N 1
ATOM 800 C CA . ARG A 1 97 ? 13.527 -1.292 0.392 1.00 93.69 97 ARG A CA 1
ATOM 801 C C . ARG A 1 97 ? 14.670 -1.861 1.228 1.00 93.69 97 ARG A C 1
ATOM 803 O O . ARG A 1 97 ? 14.474 -2.026 2.427 1.00 93.69 97 ARG A O 1
ATOM 810 N N . LEU A 1 98 ? 15.818 -2.165 0.624 1.00 96.88 98 LEU A N 1
ATOM 811 C CA . LEU A 1 98 ? 16.994 -2.637 1.356 1.00 96.88 98 LEU A CA 1
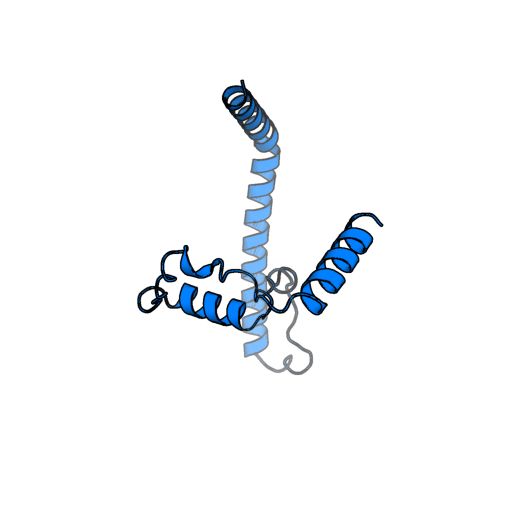ATOM 812 C C . LEU A 1 98 ? 17.495 -1.568 2.328 1.00 96.88 98 LEU A C 1
ATOM 814 O O . LEU A 1 98 ? 17.619 -1.865 3.510 1.00 96.88 98 LEU A O 1
ATOM 818 N N . GLU A 1 99 ? 17.647 -0.323 1.877 1.00 97.81 99 GLU A N 1
ATOM 819 C CA . GLU A 1 99 ? 18.044 0.800 2.741 1.00 97.81 99 GLU A CA 1
ATOM 820 C C . GLU A 1 99 ? 17.077 0.976 3.926 1.00 97.81 99 GLU A C 1
ATOM 822 O O . GLU A 1 99 ? 17.488 1.077 5.083 1.00 97.81 99 GLU A O 1
ATOM 827 N N . ASN A 1 100 ? 15.766 0.929 3.672 1.00 97.25 100 ASN A N 1
ATOM 828 C CA . ASN A 1 100 ? 14.755 1.012 4.727 1.00 97.25 100 ASN A CA 1
ATOM 829 C C . ASN A 1 100 ? 14.835 -0.164 5.711 1.00 97.25 100 ASN A C 1
ATOM 831 O O . ASN A 1 100 ? 14.629 0.025 6.910 1.00 97.25 100 ASN A O 1
ATOM 835 N N . LEU A 1 101 ? 15.119 -1.375 5.225 1.00 97.44 101 LEU A N 1
ATOM 836 C CA . LEU A 1 101 ? 15.295 -2.552 6.075 1.00 97.44 101 LEU A CA 1
ATOM 837 C C . LEU A 1 101 ? 16.562 -2.447 6.926 1.00 97.44 101 LEU A C 1
ATOM 839 O O . LEU A 1 101 ? 16.523 -2.822 8.094 1.00 97.44 101 LEU A O 1
ATOM 843 N N . GLU A 1 102 ? 17.649 -1.901 6.387 1.00 98.00 102 GLU A N 1
ATOM 844 C CA . GLU A 1 102 ? 18.875 -1.633 7.143 1.00 98.00 102 GLU A CA 1
ATOM 845 C C . GLU A 1 102 ? 18.627 -0.613 8.259 1.00 98.00 102 GLU A C 1
ATOM 847 O O . GLU A 1 102 ? 19.017 -0.838 9.408 1.00 98.00 102 GLU A O 1
ATOM 852 N N . LEU A 1 103 ? 17.905 0.472 7.962 1.00 98.06 103 LEU A N 1
ATOM 853 C CA . LEU A 1 103 ? 17.501 1.457 8.966 1.00 98.06 103 LEU A CA 1
ATOM 854 C C . LEU A 1 103 ? 16.593 0.838 10.035 1.00 98.06 103 LEU A C 1
ATOM 856 O O . LEU A 1 103 ? 16.794 1.067 11.227 1.00 98.06 103 LEU A O 1
ATOM 860 N N . MET A 1 104 ? 15.618 0.026 9.629 1.00 97.38 104 MET A N 1
ATOM 861 C CA . MET A 1 104 ? 14.719 -0.658 10.557 1.00 97.38 104 MET A CA 1
ATOM 862 C C . MET A 1 104 ? 15.468 -1.666 11.432 1.00 97.38 104 MET A C 1
ATOM 864 O O . MET A 1 104 ? 15.199 -1.745 12.627 1.00 97.38 104 MET A O 1
ATOM 868 N N . LEU A 1 105 ? 16.428 -2.408 10.879 1.00 97.38 105 LEU A N 1
ATOM 869 C CA . LEU A 1 105 ? 17.255 -3.333 11.651 1.00 97.38 105 LEU A CA 1
ATOM 870 C C . LEU A 1 105 ? 18.103 -2.581 12.684 1.00 97.38 105 LEU A C 1
ATOM 872 O O . LEU A 1 105 ? 18.232 -3.032 13.820 1.00 97.38 105 LEU A O 1
ATOM 876 N N . LYS A 1 106 ? 18.647 -1.422 12.299 1.00 97.81 106 LYS A N 1
ATOM 877 C CA . LYS A 1 106 ? 19.516 -0.611 13.153 1.00 97.81 106 LYS A CA 1
ATOM 878 C C . LYS A 1 106 ? 18.766 0.129 14.261 1.00 97.81 106 LYS A C 1
ATOM 880 O O . LYS A 1 106 ? 19.262 0.182 15.379 1.00 97.81 106 LYS A O 1
ATOM 885 N N . TYR A 1 107 ? 17.607 0.713 13.961 1.00 98.06 107 TYR A N 1
ATOM 886 C CA . TYR A 1 107 ? 16.907 1.634 14.870 1.00 98.06 107 TYR A CA 1
ATOM 887 C C . TYR A 1 107 ? 15.542 1.127 15.348 1.00 98.06 107 TYR A C 1
ATOM 889 O O . TYR A 1 107 ? 15.008 1.622 16.340 1.00 98.06 107 TYR A O 1
ATOM 897 N N . GLY A 1 108 ? 14.961 0.142 14.663 1.00 97.50 108 GLY A N 1
ATOM 898 C CA . GLY A 1 108 ? 13.614 -0.360 14.933 1.00 97.50 108 GLY A CA 1
ATOM 899 C C . GLY A 1 108 ? 13.400 -0.827 16.375 1.00 97.50 108 GLY A C 1
ATOM 900 O O . GLY A 1 108 ? 12.424 -0.387 16.984 1.00 97.50 108 GLY A O 1
ATOM 901 N N . PRO A 1 109 ? 14.291 -1.648 16.968 1.00 97.31 109 PRO A N 1
ATOM 902 C CA . PRO A 1 109 ? 14.112 -2.115 18.343 1.00 97.31 109 PRO A CA 1
ATOM 903 C C . PRO A 1 109 ? 14.061 -0.985 19.380 1.00 97.31 109 PRO A C 1
ATOM 905 O O . PRO A 1 109 ? 13.262 -1.047 20.315 1.00 97.31 109 PRO A O 1
ATOM 908 N N . ASP A 1 110 ? 14.893 0.048 19.218 1.00 97.44 110 ASP A N 1
ATOM 909 C CA . ASP A 1 110 ? 14.938 1.193 20.133 1.00 97.44 110 ASP A CA 1
ATOM 910 C C . ASP A 1 110 ? 13.682 2.058 20.014 1.00 97.44 110 ASP A C 1
ATOM 912 O O . ASP A 1 110 ? 13.045 2.366 21.024 1.00 97.44 110 ASP A O 1
ATOM 916 N N . VAL A 1 111 ? 13.281 2.387 18.781 1.00 97.56 111 VAL A N 1
ATOM 917 C CA . VAL A 1 111 ? 12.057 3.157 18.511 1.00 97.56 111 VAL A CA 1
ATOM 918 C C . VAL A 1 111 ? 10.826 2.413 19.032 1.00 97.56 111 VAL A C 1
ATOM 920 O O . VAL A 1 111 ? 9.946 3.021 19.642 1.00 97.56 111 VAL A O 1
ATOM 923 N N . TRP A 1 112 ? 10.773 1.090 18.852 1.00 97.31 112 TRP A N 1
ATOM 924 C CA . TRP A 1 112 ? 9.660 0.274 19.334 1.00 97.31 112 TRP A CA 1
ATOM 925 C C . TRP A 1 112 ? 9.571 0.253 20.862 1.00 97.31 112 TRP A C 1
ATOM 927 O O . TRP A 1 112 ? 8.495 0.469 21.420 1.00 97.31 112 TRP A O 1
ATOM 937 N N . ARG A 1 113 ? 10.702 0.069 21.558 1.00 97.50 113 ARG A N 1
ATOM 938 C CA . ARG A 1 113 ? 10.748 0.150 23.027 1.00 97.50 113 ARG A CA 1
ATOM 939 C C . ARG A 1 113 ? 10.274 1.509 23.537 1.00 97.50 113 ARG A C 1
ATOM 941 O O . ARG A 1 113 ? 9.453 1.549 24.449 1.00 97.50 113 ARG A O 1
ATOM 948 N N . GLN A 1 114 ? 10.735 2.603 22.933 1.00 97.19 114 GLN A N 1
ATOM 949 C CA . GLN A 1 114 ? 10.304 3.950 23.314 1.00 97.19 114 GLN A CA 1
ATOM 950 C C . GLN A 1 114 ? 8.799 4.164 23.079 1.00 97.19 114 GLN A C 1
ATOM 952 O O . GLN A 1 114 ? 8.120 4.760 23.916 1.00 97.19 114 GLN A O 1
ATOM 957 N N . SER A 1 115 ? 8.263 3.659 21.964 1.00 96.50 115 SER A N 1
ATOM 958 C CA . SER A 1 115 ? 6.826 3.705 21.679 1.00 96.50 115 SER A CA 1
ATOM 959 C C . SER A 1 115 ? 6.013 2.974 22.752 1.00 96.50 115 SER A C 1
ATOM 961 O O . SER A 1 115 ? 5.017 3.513 23.228 1.00 96.50 115 SER A O 1
ATOM 963 N N . ASN A 1 116 ? 6.455 1.788 23.178 1.00 96.94 116 ASN A N 1
ATOM 964 C CA . ASN A 1 116 ? 5.775 1.021 24.225 1.00 96.94 116 ASN A CA 1
ATOM 965 C C . ASN A 1 116 ? 5.807 1.741 25.577 1.00 96.94 116 ASN A C 1
ATOM 967 O O . ASN A 1 116 ? 4.761 1.884 26.197 1.00 96.94 116 ASN A O 1
ATOM 971 N N . GLN A 1 117 ? 6.958 2.284 25.984 1.00 96.44 117 GLN A N 1
ATOM 972 C CA . GLN A 1 117 ? 7.069 3.073 27.221 1.00 96.44 117 GLN A CA 1
ATOM 973 C C . GLN A 1 117 ? 6.112 4.272 27.228 1.00 96.44 117 GLN A C 1
ATOM 975 O O . GLN A 1 117 ? 5.476 4.573 28.235 1.00 96.44 117 GLN A O 1
ATOM 980 N N . ARG A 1 118 ? 5.975 4.959 26.086 1.00 95.75 118 ARG A N 1
ATOM 981 C CA . ARG A 1 118 ? 5.027 6.069 25.952 1.00 95.75 118 ARG A CA 1
ATOM 982 C C . ARG A 1 118 ? 3.575 5.600 26.069 1.00 95.75 118 ARG A C 1
ATOM 984 O O . ARG A 1 118 ? 2.772 6.304 26.670 1.00 95.75 118 ARG A O 1
ATOM 991 N N . LEU A 1 119 ? 3.237 4.449 25.487 1.00 95.75 119 LEU A N 1
ATOM 992 C CA . LEU A 1 119 ? 1.896 3.866 25.584 1.00 95.75 119 LEU A CA 1
ATOM 993 C C . LEU A 1 119 ? 1.564 3.440 27.017 1.00 95.75 119 LEU A C 1
ATOM 995 O O . LEU A 1 119 ? 0.466 3.721 27.482 1.00 95.75 119 LEU A O 1
ATOM 999 N N . GLU A 1 120 ? 2.515 2.839 27.731 1.00 95.06 120 GLU A N 1
ATOM 1000 C CA . GLU A 1 120 ? 2.364 2.505 29.152 1.00 95.06 120 GLU A CA 1
ATOM 1001 C C . GLU A 1 120 ? 2.082 3.758 29.990 1.00 95.06 120 GLU A C 1
ATOM 1003 O O . GLU A 1 120 ? 1.172 3.748 30.812 1.00 95.06 120 GLU A O 1
ATOM 1008 N N . GLY A 1 121 ? 2.772 4.869 29.715 1.00 92.06 121 GLY A N 1
ATOM 1009 C CA . GLY A 1 121 ? 2.518 6.150 30.382 1.00 92.06 121 GLY A CA 1
ATOM 1010 C C . GLY A 1 121 ? 1.154 6.791 30.081 1.00 92.06 121 GLY A C 1
ATOM 1011 O O . GLY A 1 121 ? 0.730 7.652 30.841 1.00 92.06 121 GLY A O 1
ATOM 1012 N N . PHE A 1 122 ? 0.465 6.405 28.999 1.00 89.25 122 PHE A N 1
ATOM 1013 C CA . PHE A 1 122 ? -0.917 6.834 28.729 1.00 89.25 122 PHE A CA 1
ATOM 1014 C C . PHE A 1 122 ? -1.970 5.929 29.379 1.00 89.25 122 PHE A C 1
ATOM 1016 O O . PHE A 1 122 ? -3.127 6.333 29.491 1.00 89.25 122 PHE A O 1
ATOM 1023 N N . LEU A 1 123 ? -1.596 4.694 29.723 1.00 79.12 123 LEU A N 1
ATOM 1024 C CA . LEU A 1 123 ? -2.488 3.692 30.309 1.00 79.12 123 LEU A CA 1
ATOM 1025 C C . LEU A 1 123 ? -2.414 3.649 31.844 1.00 79.12 123 LEU A C 1
ATOM 1027 O O . LEU A 1 123 ? -3.284 3.030 32.457 1.00 79.12 123 LEU A O 1
ATOM 1031 N N . ALA A 1 124 ? -1.390 4.270 32.436 1.00 57.19 124 ALA A N 1
ATOM 1032 C CA . ALA A 1 124 ? -1.232 4.485 33.875 1.00 57.19 124 ALA A CA 1
ATOM 1033 C C . ALA A 1 124 ? -1.980 5.742 34.343 1.00 57.19 124 ALA A C 1
ATOM 1035 O O . ALA A 1 124 ? -2.561 5.683 35.451 1.00 57.19 124 ALA A O 1
#

pLDDT: mean 87.07, std 9.06, range [57.19, 98.06]

Foldseek 3Di:
DVVVVVVVVVVVCCVPDPDDPPPPCVPPDPDDDDDCPVPVVVVVVVVCVVVVHDDDDDPPPVQQDLDQQDPVCPVPPVSRVVSVVSVVVNVVVVVVVVVVVVVCVVCVVVVVVVVVVVVVVVVD

InterPro domains:
  IPR008409 Pre-mRNA-splicing factor SPF27 [PF05700] (2-123)
  IPR008409 Pre-mRNA-splicing factor SPF27 [PTHR13296] (2-123)

Organism: Gossypium davidsonii (NCBI:txid34287)